Protein AF-A0A972I3Z5-F1 (afdb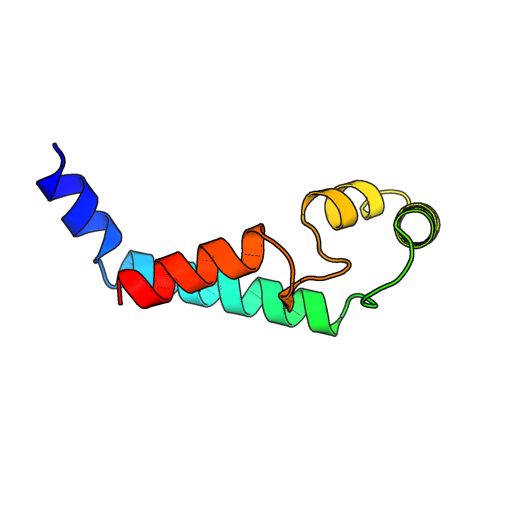_monomer)

Mean predicted aligned error: 4.25 Å

Structure (mmCIF, N/CA/C/O backbone):
data_AF-A0A972I3Z5-F1
#
_entry.id   AF-A0A972I3Z5-F1
#
loop_
_atom_site.group_PDB
_atom_site.id
_atom_site.type_symbol
_atom_site.label_atom_id
_atom_site.label_alt_id
_atom_site.label_comp_id
_atom_site.label_asym_id
_atom_site.label_entity_id
_atom_site.label_seq_id
_atom_site.pdbx_PDB_ins_code
_atom_site.Cartn_x
_atom_site.Cartn_y
_atom_site.Cartn_z
_atom_site.occupancy
_atom_site.B_iso_or_equiv
_atom_site.auth_seq_id
_atom_site.auth_comp_id
_atom_site.auth_asym_id
_atom_site.auth_atom_id
_atom_site.pdbx_PDB_model_num
ATOM 1 N N . MET A 1 1 ? 1.758 7.298 28.470 1.00 63.62 1 MET A N 1
ATOM 2 C CA . MET A 1 1 ? 1.997 7.577 27.034 1.00 63.62 1 MET A CA 1
ATOM 3 C C . MET A 1 1 ? 1.420 6.480 26.138 1.00 63.62 1 MET A C 1
ATOM 5 O O . MET A 1 1 ? 0.591 6.800 25.298 1.00 63.62 1 MET A O 1
ATOM 9 N N . ILE A 1 2 ? 1.739 5.204 26.398 1.00 74.62 2 ILE A N 1
ATOM 10 C CA . ILE A 1 2 ? 1.260 4.023 25.643 1.00 74.62 2 ILE A CA 1
ATOM 11 C C . ILE A 1 2 ? -0.265 4.012 25.456 1.00 74.62 2 ILE A C 1
ATOM 13 O O . ILE A 1 2 ? -0.742 3.922 24.335 1.00 74.62 2 ILE A O 1
ATOM 17 N N . ARG A 1 3 ? -1.033 4.238 26.528 1.00 75.56 3 ARG A N 1
ATOM 18 C CA . ARG A 1 3 ? -2.506 4.207 26.492 1.00 75.56 3 ARG A CA 1
ATOM 19 C C . ARG A 1 3 ? -3.147 5.270 25.578 1.00 75.56 3 ARG A C 1
ATOM 21 O O . ARG A 1 3 ? -4.210 5.042 25.023 1.00 75.56 3 ARG A O 1
ATOM 28 N N . LYS A 1 4 ? -2.513 6.440 25.405 1.00 79.31 4 LYS A N 1
ATOM 29 C CA . LYS A 1 4 ? -3.002 7.477 24.471 1.00 79.31 4 LYS A CA 1
ATOM 30 C C . LYS A 1 4 ? -2.697 7.102 23.018 1.00 79.31 4 LYS A C 1
ATOM 32 O O . LYS A 1 4 ? -3.517 7.352 22.145 1.00 79.31 4 LYS A O 1
ATOM 37 N N . PHE A 1 5 ? -1.537 6.490 22.785 1.00 78.75 5 PHE A N 1
ATOM 38 C CA . PHE A 1 5 ? -1.115 6.022 21.468 1.00 78.75 5 PHE A CA 1
ATOM 39 C C . PHE A 1 5 ? -1.973 4.847 20.983 1.00 78.75 5 PHE A C 1
ATOM 41 O O . PHE A 1 5 ? -2.461 4.877 19.859 1.00 78.75 5 PHE A O 1
ATOM 48 N N . THR A 1 6 ? -2.258 3.874 21.853 1.00 77.88 6 THR A N 1
ATOM 49 C CA . THR A 1 6 ? -3.169 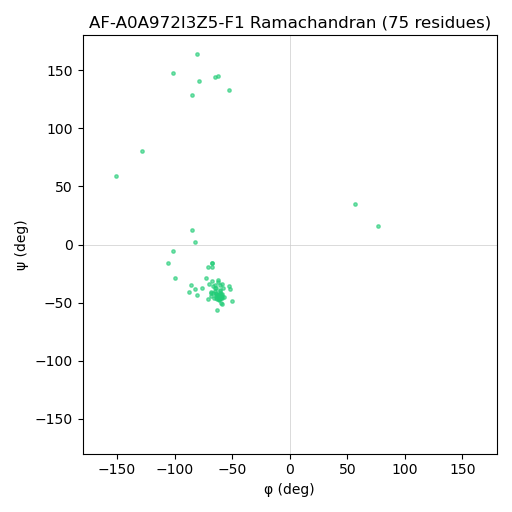2.764 21.534 1.00 77.88 6 THR A CA 1
ATOM 50 C C . THR A 1 6 ? -4.579 3.260 21.238 1.00 77.88 6 THR A C 1
ATOM 52 O O . THR A 1 6 ? -5.148 2.850 20.239 1.00 77.88 6 THR A O 1
ATOM 55 N N . ASN A 1 7 ? -5.108 4.208 22.025 1.00 81.00 7 ASN A N 1
ATOM 56 C CA . ASN A 1 7 ? -6.437 4.782 21.776 1.00 81.00 7 ASN A CA 1
ATOM 57 C C . ASN A 1 7 ? -6.528 5.521 20.431 1.00 81.00 7 ASN A C 1
ATOM 59 O O . ASN A 1 7 ? -7.595 5.562 19.823 1.00 81.00 7 ASN A O 1
ATOM 63 N N . PHE A 1 8 ? -5.431 6.136 19.977 1.00 81.44 8 PHE A N 1
ATOM 64 C CA . PHE A 1 8 ? -5.367 6.753 18.654 1.00 81.44 8 PHE A CA 1
ATOM 65 C C . PHE A 1 8 ? -5.350 5.695 17.546 1.00 81.44 8 PHE A C 1
ATOM 67 O O . PHE A 1 8 ? -6.122 5.804 16.592 1.00 81.44 8 PHE A O 1
ATOM 74 N N . LEU A 1 9 ? -4.513 4.665 17.696 1.00 79.94 9 LEU A N 1
ATOM 75 C CA . LEU A 1 9 ? -4.421 3.558 16.749 1.00 79.94 9 LEU A CA 1
ATOM 76 C C . LEU A 1 9 ? -5.752 2.806 16.616 1.00 79.94 9 LEU A C 1
ATOM 78 O O . LEU A 1 9 ? -6.160 2.516 15.507 1.00 79.94 9 LEU A O 1
ATOM 82 N N . THR A 1 10 ? -6.494 2.582 17.697 1.00 82.00 10 THR A N 1
ATOM 83 C CA . THR A 1 10 ? -7.811 1.914 17.653 1.00 82.00 10 THR A CA 1
ATOM 84 C C . THR A 1 10 ? -8.971 2.867 17.342 1.00 82.00 10 THR A C 1
ATOM 86 O O . THR A 1 10 ? -10.134 2.531 17.557 1.00 82.00 10 THR A O 1
ATOM 89 N N . SER A 1 11 ? -8.700 4.099 16.900 1.00 90.31 11 SER A N 1
ATOM 90 C CA . SER A 1 11 ? -9.764 5.055 16.585 1.00 90.31 11 SER A CA 1
ATOM 91 C C . SER A 1 11 ? -10.383 4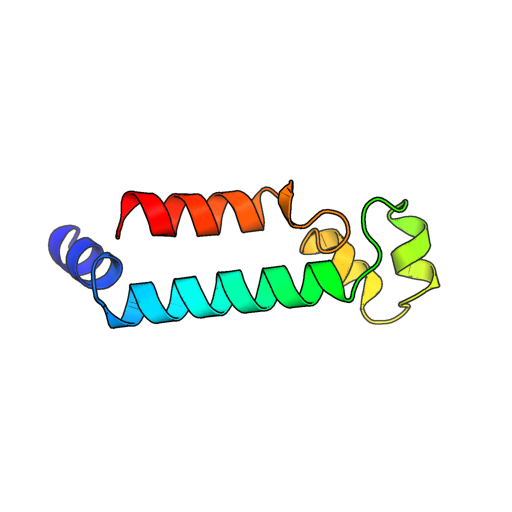.767 15.218 1.00 90.31 11 SER A C 1
ATOM 93 O O . SER A 1 11 ? -9.672 4.512 14.249 1.00 90.31 11 SER A O 1
ATOM 95 N N . LEU A 1 12 ? -11.707 4.911 15.095 1.00 89.38 12 LEU A N 1
ATOM 96 C CA . LEU A 1 12 ? -12.411 4.743 13.814 1.00 89.38 12 LEU A CA 1
ATOM 97 C C . LEU A 1 12 ? -11.780 5.583 12.690 1.00 89.38 12 LEU A C 1
ATOM 99 O O . LEU A 1 12 ? -11.645 5.122 11.561 1.00 89.38 12 LEU A O 1
ATOM 103 N N . ARG A 1 13 ? -11.335 6.806 13.009 1.00 90.94 13 ARG A N 1
ATOM 104 C CA . ARG A 1 13 ? -10.662 7.693 12.052 1.00 90.94 13 ARG A CA 1
ATOM 105 C C . ARG A 1 13 ? -9.380 7.069 11.496 1.00 90.94 13 ARG A C 1
ATOM 107 O O . ARG A 1 13 ? -9.138 7.174 10.298 1.00 90.94 13 ARG A O 1
ATOM 114 N N . PHE A 1 14 ? -8.570 6.438 12.345 1.00 92.62 14 PHE A N 1
ATOM 115 C CA . PHE A 1 14 ? -7.347 5.765 11.911 1.00 92.62 14 PHE A CA 1
ATOM 116 C C . PHE A 1 14 ? -7.653 4.526 11.062 1.00 92.62 14 PHE A C 1
ATOM 118 O O . PHE A 1 14 ? -7.039 4.352 10.012 1.00 92.62 14 PHE A O 1
ATOM 125 N N . GLY A 1 15 ? -8.658 3.734 11.446 1.00 94.06 15 GLY A N 1
ATOM 126 C CA . GLY A 1 15 ? -9.116 2.586 10.657 1.00 94.06 15 GLY A CA 1
ATOM 127 C C . GLY A 1 15 ? -9.570 2.984 9.252 1.00 94.06 15 GLY A C 1
ATOM 128 O O . GLY A 1 15 ? -9.129 2.394 8.270 1.00 94.06 15 GLY A O 1
ATOM 129 N N . VAL A 1 16 ? -10.364 4.054 9.130 1.00 95.44 16 VAL A N 1
ATOM 130 C CA . VAL A 1 16 ? -10.781 4.592 7.822 1.00 95.44 16 VAL A CA 1
ATOM 131 C C . VAL A 1 16 ? -9.577 5.043 6.988 1.00 95.44 16 VAL A C 1
ATOM 133 O O . VAL A 1 16 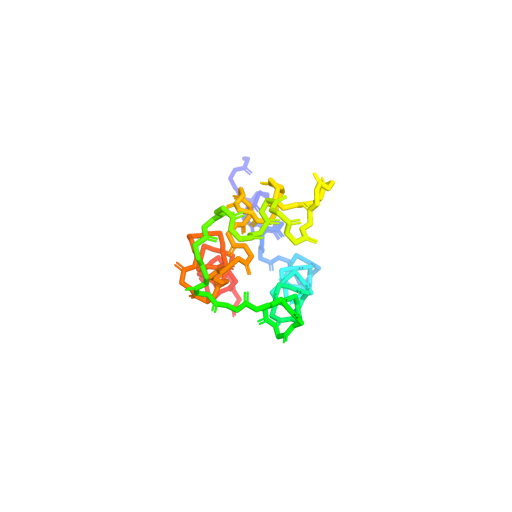? -9.526 4.758 5.795 1.00 95.44 16 VAL A O 1
ATOM 136 N N . ILE A 1 17 ? -8.585 5.705 7.595 1.00 95.31 17 ILE A N 1
ATOM 137 C CA . ILE A 1 17 ? -7.358 6.107 6.886 1.00 95.31 17 ILE A CA 1
ATOM 138 C C . ILE A 1 17 ? -6.603 4.879 6.362 1.00 95.31 17 ILE A C 1
ATOM 140 O O . ILE A 1 17 ? -6.234 4.855 5.189 1.00 95.31 17 ILE A O 1
ATOM 144 N N . LEU A 1 18 ? -6.402 3.850 7.191 1.00 95.38 18 LEU A N 1
ATOM 145 C CA . LEU A 1 18 ? -5.749 2.608 6.765 1.00 95.38 18 LEU A CA 1
ATOM 146 C C . LEU A 1 18 ? -6.507 1.929 5.625 1.00 95.38 18 LEU A C 1
ATOM 148 O O . LEU A 1 18 ? -5.895 1.540 4.632 1.00 95.38 18 LEU A O 1
ATOM 152 N N . PHE A 1 19 ? -7.831 1.838 5.733 1.00 96.56 19 PHE A N 1
ATOM 153 C CA . PHE A 1 19 ? -8.674 1.259 4.693 1.00 96.56 19 PHE A CA 1
ATOM 154 C C . PHE A 1 19 ? -8.521 1.998 3.355 1.00 96.56 19 PHE A C 1
ATOM 156 O O . PHE A 1 19 ? -8.334 1.366 2.317 1.00 96.56 19 PHE A O 1
ATOM 163 N N . LEU A 1 20 ? -8.512 3.335 3.372 1.00 97.50 20 LEU A N 1
ATOM 164 C CA . LEU A 1 20 ? -8.287 4.142 2.168 1.00 97.50 20 LEU A CA 1
ATOM 165 C C . LEU A 1 20 ? -6.885 3.936 1.574 1.00 97.50 20 LEU A C 1
ATOM 167 O O . LEU A 1 20 ? -6.740 3.898 0.350 1.00 97.50 20 LEU A O 1
ATOM 171 N N . ILE A 1 21 ? -5.858 3.768 2.413 1.00 96.12 21 ILE A N 1
ATOM 172 C CA . ILE A 1 21 ? -4.495 3.460 1.955 1.00 96.12 21 ILE A CA 1
ATOM 173 C C . ILE A 1 21 ? -4.461 2.089 1.265 1.00 96.12 21 ILE A C 1
ATOM 175 O O . ILE A 1 21 ? -3.920 1.980 0.165 1.00 96.12 21 ILE A O 1
ATOM 179 N N . ILE A 1 22 ? -5.077 1.064 1.865 1.00 96.50 22 ILE A N 1
ATOM 180 C CA . ILE A 1 22 ? -5.170 -0.290 1.293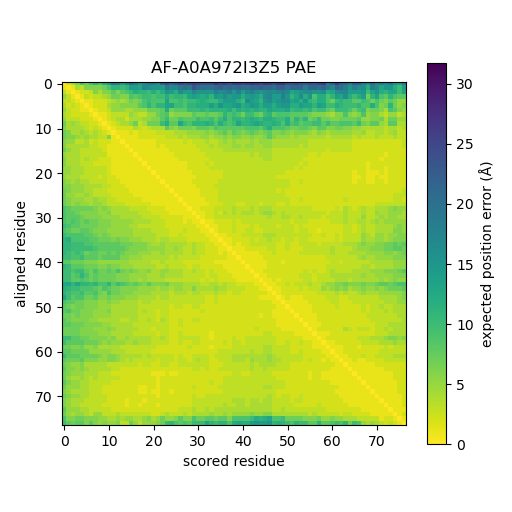 1.00 96.50 22 ILE A CA 1
ATOM 181 C C . ILE A 1 22 ? -5.911 -0.257 -0.048 1.00 96.50 22 ILE A C 1
ATOM 183 O O . ILE A 1 22 ? -5.438 -0.835 -1.031 1.00 96.50 22 ILE A O 1
ATOM 187 N N . ALA A 1 23 ? -7.042 0.451 -0.113 1.00 97.25 23 ALA A N 1
ATOM 188 C CA . ALA A 1 23 ? -7.821 0.605 -1.337 1.00 97.25 23 ALA A CA 1
ATOM 189 C C . ALA A 1 23 ? -7.000 1.289 -2.441 1.00 97.25 23 ALA A C 1
ATOM 191 O O . ALA A 1 23 ? -6.941 0.795 -3.565 1.00 97.25 23 ALA A O 1
ATOM 192 N N . THR A 1 24 ? -6.295 2.373 -2.107 1.00 96.38 24 THR A N 1
ATOM 193 C CA . THR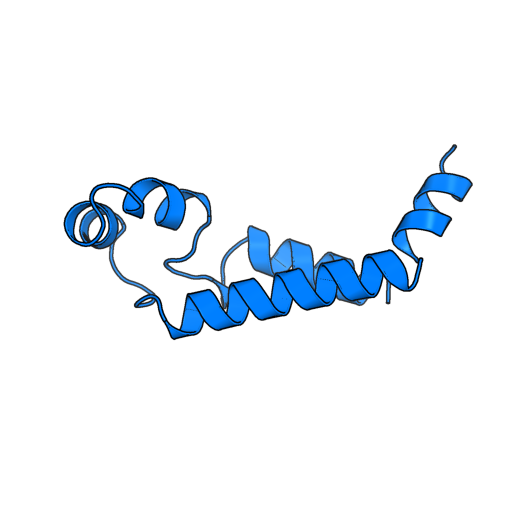 A 1 24 ? -5.427 3.091 -3.053 1.00 96.38 24 THR A CA 1
ATOM 194 C C . THR A 1 24 ? -4.307 2.193 -3.580 1.00 96.38 24 THR A C 1
ATOM 196 O O . THR A 1 24 ? -4.112 2.118 -4.791 1.00 96.38 24 THR A O 1
ATOM 199 N N . TYR A 1 25 ? -3.610 1.457 -2.706 1.00 95.06 25 TYR A N 1
ATOM 200 C CA . TYR A 1 25 ? -2.586 0.491 -3.126 1.00 95.06 25 TYR A CA 1
ATOM 201 C C . TYR A 1 25 ? -3.161 -0.585 -4.057 1.00 95.06 25 TYR A C 1
ATOM 203 O O . TYR A 1 25 ? -2.554 -0.908 -5.073 1.00 95.06 25 TYR A O 1
ATOM 211 N N . SER A 1 26 ? -4.350 -1.106 -3.749 1.00 94.88 26 SER A N 1
ATOM 212 C CA . SER A 1 26 ? -5.004 -2.142 -4.561 1.00 94.88 26 SER A CA 1
ATOM 213 C C . SER A 1 26 ? -5.375 -1.628 -5.959 1.00 94.88 26 SER A C 1
ATOM 215 O O . SER A 1 26 ? -5.169 -2.321 -6.958 1.00 94.88 26 SER A O 1
ATOM 217 N N . ILE A 1 27 ? -5.854 -0.382 -6.054 1.00 95.94 27 ILE A N 1
ATOM 218 C CA . ILE A 1 27 ? -6.128 0.283 -7.336 1.00 95.94 27 ILE A CA 1
ATOM 219 C C . ILE A 1 27 ? -4.832 0.446 -8.139 1.00 95.94 27 ILE A C 1
ATOM 221 O O . ILE A 1 27 ? -4.798 0.084 -9.314 1.00 95.94 27 ILE A O 1
ATOM 225 N N . ILE A 1 28 ? -3.748 0.921 -7.511 1.00 93.94 28 ILE A N 1
ATOM 226 C CA . ILE A 1 28 ? -2.439 1.053 -8.174 1.00 93.94 28 ILE A CA 1
ATOM 227 C C . ILE A 1 28 ? -1.985 -0.301 -8.731 1.00 93.94 28 ILE A C 1
ATOM 229 O O . ILE A 1 28 ? -1.587 -0.371 -9.889 1.00 93.94 28 ILE A O 1
ATOM 233 N N . GLY A 1 29 ? -2.116 -1.382 -7.960 1.00 88.62 29 GLY A N 1
ATOM 234 C CA . GLY A 1 29 ? -1.704 -2.730 -8.377 1.00 88.62 29 GLY A CA 1
ATOM 235 C C . GLY A 1 29 ? -2.539 -3.322 -9.507 1.00 88.62 29 GLY A C 1
ATOM 236 O O . GLY A 1 29 ? -2.121 -4.284 -10.141 1.00 88.62 29 GLY A O 1
ATOM 237 N N . THR A 1 30 ? -3.708 -2.739 -9.765 1.00 90.69 30 THR A N 1
ATOM 238 C CA . THR A 1 30 ? -4.568 -3.100 -10.896 1.00 90.69 30 THR A CA 1
ATOM 239 C C . THR A 1 30 ? -4.170 -2.341 -12.165 1.00 90.69 30 THR A C 1
ATOM 241 O O . THR A 1 30 ? -4.267 -2.880 -13.263 1.00 90.69 30 THR A O 1
ATOM 244 N N . ILE A 1 31 ? -3.717 -1.091 -12.025 1.00 92.19 31 ILE A N 1
ATOM 245 C CA . ILE A 1 31 ? -3.322 -0.228 -13.150 1.00 92.19 31 ILE A CA 1
ATOM 246 C C . ILE A 1 31 ? -1.887 -0.530 -13.602 1.00 92.19 31 ILE A C 1
ATOM 248 O O . ILE A 1 31 ? -1.579 -0.486 -14.792 1.00 92.19 31 ILE A O 1
ATOM 252 N N . VAL A 1 32 ? -0.995 -0.806 -12.652 1.00 91.31 32 VAL A N 1
ATOM 253 C CA . VAL A 1 32 ? 0.428 -1.043 -12.897 1.00 91.31 32 VAL A CA 1
ATOM 254 C C . VAL A 1 32 ? 0.649 -2.509 -13.278 1.00 91.31 32 VAL A C 1
ATOM 256 O O . VAL A 1 32 ? 0.236 -3.385 -12.513 1.00 91.31 32 VAL A O 1
ATOM 259 N N . PRO A 1 33 ? 1.344 -2.809 -14.396 1.00 92.19 33 PRO A N 1
ATOM 260 C CA . PRO A 1 33 ? 1.740 -4.177 -14.725 1.00 92.19 33 PRO A CA 1
ATOM 261 C C . PRO A 1 33 ? 2.477 -4.819 -13.548 1.00 92.19 33 PRO A C 1
ATOM 263 O O . PRO A 1 33 ? 3.364 -4.185 -12.984 1.00 92.19 33 PRO A O 1
ATOM 266 N N . GLN A 1 34 ? 2.127 -6.045 -13.167 1.00 93.56 34 GLN A N 1
ATOM 267 C CA . GLN A 1 34 ? 2.727 -6.733 -12.017 1.00 93.56 34 GLN A CA 1
ATOM 268 C C . GLN A 1 34 ? 3.771 -7.764 -12.468 1.00 93.56 34 GLN A C 1
ATOM 270 O O . GLN A 1 34 ? 3.608 -8.408 -13.503 1.00 93.56 34 GLN A O 1
ATOM 275 N N . GLY A 1 35 ? 4.815 -7.961 -11.663 1.00 92.44 35 GLY A N 1
ATOM 276 C CA . GLY A 1 35 ? 5.788 -9.045 -11.812 1.00 92.44 35 GLY A CA 1
ATOM 277 C C . GLY A 1 35 ? 6.822 -8.863 -12.925 1.00 92.44 35 GLY A C 1
ATOM 278 O O . GLY A 1 35 ? 7.469 -9.840 -13.300 1.00 92.44 35 GLY A O 1
ATOM 279 N N . LEU A 1 36 ? 6.991 -7.652 -13.467 1.00 92.88 36 LEU A N 1
ATOM 280 C CA . LEU A 1 36 ? 8.067 -7.374 -14.423 1.00 92.88 36 LEU A CA 1
ATOM 281 C C . LEU A 1 36 ? 9.398 -7.140 -13.695 1.00 92.88 36 LEU A C 1
ATOM 283 O O . LEU A 1 36 ? 9.442 -6.867 -12.497 1.00 92.88 36 LEU A O 1
ATOM 287 N N . ALA A 1 37 ? 10.505 -7.208 -14.433 1.00 93.25 37 ALA A N 1
ATOM 288 C CA . ALA A 1 37 ? 11.807 -6.820 -13.902 1.00 93.25 37 ALA A CA 1
ATOM 289 C C . ALA A 1 37 ? 11.845 -5.313 -13.582 1.00 93.25 37 ALA A C 1
ATOM 291 O O . ALA A 1 37 ? 11.305 -4.500 -14.333 1.00 93.25 37 ALA A O 1
ATOM 292 N N . SER A 1 38 ? 12.549 -4.916 -12.517 1.00 91.06 38 SER A N 1
ATOM 293 C CA . SER A 1 38 ? 12.671 -3.511 -12.088 1.00 91.06 38 SER A CA 1
ATOM 294 C C . SER A 1 38 ? 13.133 -2.570 -13.210 1.00 91.06 38 SER A C 1
ATOM 296 O O . SER A 1 38 ? 12.661 -1.440 -13.320 1.00 91.06 38 SER A O 1
ATOM 298 N N . GLU A 1 39 ? 14.017 -3.052 -14.084 1.00 93.25 39 GLU A N 1
ATOM 299 C CA . GLU A 1 39 ? 14.539 -2.330 -15.251 1.00 93.25 39 GLU A CA 1
ATOM 300 C C . GLU A 1 39 ? 13.438 -1.931 -16.239 1.00 93.25 39 GLU A C 1
ATOM 302 O O . GLU A 1 39 ? 13.491 -0.849 -16.822 1.00 93.25 39 GLU A O 1
ATOM 307 N N . HIS A 1 40 ? 12.404 -2.763 -16.401 1.00 94.31 40 HIS A N 1
ATOM 308 C CA . HIS A 1 40 ? 11.264 -2.417 -17.243 1.00 94.31 40 HIS A CA 1
ATOM 309 C C . HIS A 1 40 ? 10.527 -1.198 -16.697 1.00 94.31 40 HIS A C 1
ATOM 311 O O . HIS A 1 40 ? 10.236 -0.291 -17.469 1.00 94.31 40 HIS A O 1
ATOM 317 N N . TYR A 1 41 ? 10.299 -1.104 -15.386 1.00 93.44 41 TYR A N 1
ATOM 318 C CA . TYR A 1 41 ? 9.635 0.067 -14.806 1.00 93.44 41 TYR A CA 1
ATOM 319 C C . TYR A 1 41 ? 10.476 1.337 -14.925 1.00 93.44 41 TYR A C 1
ATOM 321 O O . TYR A 1 41 ? 9.918 2.405 -15.153 1.00 93.44 41 TYR A O 1
ATOM 329 N N . LEU A 1 42 ? 11.804 1.237 -14.816 1.00 93.75 42 LEU A N 1
ATOM 330 C CA . LEU A 1 42 ? 12.699 2.381 -15.019 1.00 93.75 42 LEU A CA 1
ATOM 331 C C . LEU A 1 42 ? 12.661 2.897 -16.465 1.00 93.75 42 LEU A C 1
ATOM 333 O O . LEU A 1 42 ? 12.734 4.104 -16.678 1.00 93.75 42 LEU A O 1
ATOM 337 N N . ASN A 1 43 ? 12.491 1.999 -17.439 1.00 94.06 43 ASN A N 1
ATOM 338 C CA . ASN A 1 43 ? 12.393 2.353 -18.856 1.00 94.06 43 ASN A CA 1
ATOM 339 C C . ASN A 1 43 ? 10.991 2.853 -19.251 1.00 94.06 43 ASN A C 1
ATOM 341 O O . ASN A 1 43 ? 10.873 3.847 -19.963 1.00 94.06 43 ASN A O 1
ATOM 345 N N . LEU A 1 44 ? 9.929 2.186 -18.783 1.00 92.94 44 LEU A N 1
ATOM 346 C CA . LEU A 1 44 ? 8.528 2.550 -19.045 1.00 92.94 44 LEU A CA 1
ATOM 347 C C . LEU A 1 44 ? 8.120 3.842 -18.330 1.00 92.94 44 LEU A C 1
ATOM 349 O O . LEU A 1 44 ? 7.323 4.616 -18.856 1.00 92.94 44 LEU A O 1
ATOM 353 N N . TYR A 1 45 ? 8.676 4.086 -17.142 1.00 92.44 45 TYR A N 1
ATOM 354 C CA . TYR A 1 45 ? 8.357 5.240 -16.310 1.00 92.44 45 TYR A CA 1
ATOM 355 C C . TYR A 1 45 ? 9.647 5.967 -15.899 1.00 92.44 45 TYR A C 1
ATOM 357 O O . TYR A 1 45 ? 10.098 5.823 -14.764 1.00 92.44 45 TYR A O 1
ATOM 365 N N . PRO A 1 46 ? 10.235 6.813 -16.763 1.00 90.75 46 PRO A N 1
ATOM 366 C CA . PRO A 1 46 ? 11.520 7.460 -16.478 1.00 90.75 46 PRO A CA 1
ATOM 367 C C . PRO A 1 46 ? 11.511 8.313 -15.201 1.00 90.75 46 PRO A C 1
ATOM 369 O O . PRO A 1 46 ? 12.497 8.383 -14.472 1.00 90.75 46 PRO A O 1
ATOM 372 N N . THR A 1 47 ? 10.377 8.953 -14.903 1.00 93.12 47 THR A N 1
ATOM 373 C CA . THR A 1 47 ? 10.218 9.814 -13.721 1.00 93.12 47 THR A CA 1
ATOM 374 C C . THR A 1 47 ? 9.777 9.033 -12.483 1.00 93.12 47 THR A C 1
ATOM 376 O O . THR A 1 47 ? 10.260 9.290 -11.382 1.00 93.12 47 THR A O 1
ATOM 379 N N . PHE A 1 48 ? 8.859 8.075 -12.646 1.00 90.75 48 PHE A N 1
ATOM 380 C CA . PHE A 1 48 ? 8.183 7.409 -11.524 1.00 90.75 48 PHE A CA 1
ATOM 381 C C . PHE A 1 48 ? 8.661 5.981 -11.261 1.00 90.75 48 PHE A C 1
ATOM 383 O O . PHE A 1 48 ? 8.443 5.473 -10.168 1.00 90.75 48 PHE A O 1
ATOM 390 N N . GLY A 1 49 ? 9.358 5.343 -12.199 1.00 92.56 49 GLY A N 1
ATOM 391 C CA . GLY A 1 49 ? 9.754 3.937 -12.124 1.00 92.56 49 GLY A CA 1
ATOM 392 C C . GLY A 1 49 ? 10.587 3.630 -10.889 1.00 92.56 49 GLY A C 1
ATOM 393 O O . GLY A 1 49 ? 10.373 2.621 -10.224 1.00 92.56 49 GLY A O 1
ATOM 394 N N . ARG A 1 50 ? 11.466 4.558 -10.491 1.00 93.88 50 ARG A N 1
ATOM 395 C CA . ARG A 1 50 ? 12.245 4.414 -9.256 1.00 93.88 50 ARG A CA 1
ATOM 396 C C . ARG A 1 50 ? 11.354 4.410 -8.012 1.00 93.88 50 ARG A C 1
ATOM 398 O O . ARG A 1 50 ? 11.578 3.609 -7.113 1.00 93.88 50 ARG A O 1
ATOM 405 N N . ILE A 1 51 ? 10.342 5.277 -7.970 1.00 93.75 51 ILE A N 1
ATOM 406 C CA . ILE A 1 51 ? 9.361 5.329 -6.876 1.00 93.75 51 ILE A CA 1
ATOM 407 C C . ILE A 1 51 ? 8.520 4.050 -6.870 1.00 93.75 51 ILE A C 1
ATOM 409 O O . ILE A 1 51 ? 8.299 3.486 -5.804 1.00 93.75 51 ILE A O 1
ATOM 413 N N . MET A 1 52 ? 8.109 3.564 -8.043 1.00 93.12 52 MET A N 1
ATOM 414 C CA . MET A 1 52 ? 7.327 2.334 -8.179 1.00 93.12 52 MET A CA 1
ATOM 415 C C . MET A 1 52 ? 8.076 1.131 -7.606 1.00 93.12 52 MET A C 1
ATOM 417 O O . MET A 1 52 ? 7.504 0.403 -6.807 1.00 93.12 52 MET A O 1
ATOM 421 N N . VAL A 1 53 ? 9.362 0.976 -7.929 1.00 92.81 53 VAL A N 1
ATOM 422 C CA . VAL A 1 53 ? 10.189 -0.123 -7.405 1.00 92.81 53 VAL A CA 1
ATOM 423 C C . VAL A 1 53 ? 10.438 0.025 -5.896 1.00 92.81 53 VAL A C 1
ATOM 425 O O . VAL A 1 53 ? 10.350 -0.952 -5.159 1.00 92.81 53 VAL A O 1
ATOM 428 N N . ILE A 1 54 ? 10.704 1.241 -5.395 1.00 94.00 54 ILE A N 1
ATOM 429 C CA . ILE A 1 54 ? 10.914 1.484 -3.951 1.00 94.00 54 ILE A CA 1
ATOM 430 C C . ILE A 1 54 ? 9.648 1.176 -3.142 1.00 94.00 54 ILE A C 1
ATOM 432 O O . ILE A 1 54 ? 9.727 0.577 -2.071 1.00 94.00 54 ILE A O 1
ATOM 436 N N . LEU A 1 55 ? 8.484 1.584 -3.650 1.00 93.88 55 LEU A N 1
ATOM 437 C CA . LEU A 1 55 ? 7.186 1.322 -3.026 1.00 93.88 55 LEU A CA 1
ATOM 438 C C . LEU A 1 55 ? 6.636 -0.075 -3.351 1.00 93.88 55 LEU A C 1
ATOM 440 O O . LEU A 1 55 ? 5.545 -0.417 -2.897 1.00 93.88 55 LEU A O 1
ATOM 444 N N . GLN A 1 56 ? 7.391 -0.884 -4.100 1.00 94.00 56 GLN A N 1
ATOM 445 C CA . GLN A 1 56 ? 7.036 -2.243 -4.509 1.00 94.00 56 GLN A CA 1
ATOM 446 C C . GLN A 1 56 ? 5.698 -2.324 -5.268 1.00 94.00 56 GLN A C 1
ATOM 448 O O . GLN A 1 56 ? 4.931 -3.280 -5.124 1.00 94.00 56 GLN A O 1
ATOM 453 N N . PHE A 1 57 ? 5.398 -1.301 -6.072 1.00 94.31 57 PHE A N 1
ATOM 454 C CA . PHE A 1 57 ? 4.207 -1.245 -6.923 1.00 94.31 57 PHE A CA 1
ATOM 455 C C . PHE A 1 57 ? 4.233 -2.265 -8.064 1.00 94.31 57 PHE A C 1
ATOM 457 O O . PHE A 1 57 ? 3.190 -2.557 -8.643 1.0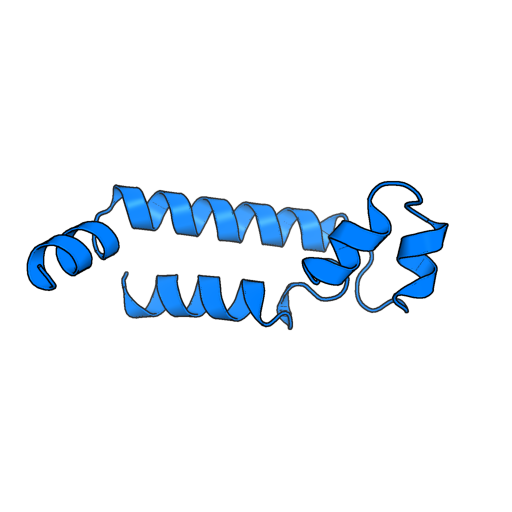0 94.31 57 PHE A O 1
ATOM 464 N N . ASP A 1 58 ? 5.402 -2.826 -8.362 1.00 91.31 58 ASP A N 1
ATOM 465 C CA . ASP A 1 58 ? 5.604 -3.946 -9.277 1.00 91.31 58 ASP A CA 1
ATOM 466 C C . ASP A 1 58 ? 5.085 -5.284 -8.723 1.00 91.31 58 ASP A C 1
ATOM 468 O O . ASP A 1 58 ? 4.843 -6.209 -9.496 1.00 91.31 58 ASP A O 1
ATOM 472 N N . ASN A 1 59 ? 4.893 -5.407 -7.405 1.00 93.12 59 ASN A N 1
ATOM 473 C CA . ASN A 1 59 ? 4.438 -6.645 -6.769 1.00 93.12 59 ASN A CA 1
ATOM 474 C C . ASN A 1 59 ? 3.639 -6.363 -5.486 1.00 93.12 59 ASN A C 1
ATOM 476 O O . ASN A 1 59 ? 4.004 -6.794 -4.387 1.00 93.12 59 ASN A O 1
ATOM 480 N N . ILE A 1 60 ? 2.538 -5.617 -5.611 1.00 94.06 60 ILE A N 1
ATOM 481 C CA . ILE A 1 60 ? 1.852 -5.004 -4.461 1.00 94.06 60 ILE A CA 1
ATOM 482 C C . ILE A 1 60 ? 1.383 -6.029 -3.436 1.00 94.06 60 ILE A C 1
ATOM 484 O O . ILE A 1 60 ? 1.702 -5.896 -2.256 1.00 94.06 60 ILE A O 1
ATOM 488 N N . TYR A 1 61 ? 0.673 -7.074 -3.857 1.00 91.06 61 TYR A N 1
ATOM 489 C CA . TYR A 1 61 ? 0.078 -8.043 -2.928 1.00 91.06 61 TYR A CA 1
ATOM 490 C C . TYR A 1 61 ? 1.122 -8.895 -2.185 1.00 91.06 61 TYR A C 1
ATOM 492 O O . TYR A 1 61 ? 0.846 -9.436 -1.110 1.00 91.06 61 TYR A O 1
ATOM 500 N N . ASN A 1 62 ? 2.349 -8.977 -2.711 1.00 93.00 62 ASN A N 1
ATOM 501 C CA . ASN A 1 62 ? 3.467 -9.620 -2.025 1.00 93.00 62 ASN A CA 1
ATOM 502 C C . ASN A 1 62 ? 4.437 -8.641 -1.359 1.00 93.00 62 ASN A C 1
ATOM 504 O O . ASN A 1 62 ? 5.333 -9.088 -0.641 1.00 93.00 62 ASN A O 1
ATOM 508 N N . SER A 1 63 ? 4.256 -7.335 -1.557 1.00 94.81 63 SER A N 1
ATOM 509 C CA . SER A 1 63 ? 5.113 -6.311 -0.973 1.00 94.81 63 SER A CA 1
ATOM 510 C C . SER A 1 63 ? 5.057 -6.341 0.551 1.00 94.81 63 SER A C 1
ATOM 512 O O . SER A 1 63 ? 4.009 -6.582 1.164 1.00 94.81 63 SER A O 1
ATOM 514 N N . ILE A 1 64 ? 6.195 -6.054 1.184 1.00 95.12 64 ILE A N 1
ATOM 515 C CA . ILE A 1 64 ? 6.244 -5.980 2.643 1.00 95.12 64 ILE A CA 1
ATOM 516 C C . ILE A 1 64 ? 5.431 -4.789 3.145 1.00 95.12 64 ILE A C 1
ATOM 518 O O . ILE A 1 64 ? 4.807 -4.877 4.199 1.00 95.12 64 ILE A O 1
ATOM 522 N N . ILE A 1 65 ? 5.377 -3.711 2.358 1.00 95.00 65 ILE A N 1
ATOM 523 C CA . ILE A 1 65 ? 4.624 -2.497 2.671 1.00 95.00 65 ILE A CA 1
ATOM 524 C C . ILE A 1 65 ? 3.128 -2.812 2.749 1.00 95.00 65 ILE A C 1
ATOM 526 O O . ILE A 1 65 ? 2.516 -2.602 3.796 1.00 95.00 65 ILE A O 1
ATOM 530 N N . PHE A 1 66 ? 2.548 -3.382 1.688 1.00 95.56 66 PHE A N 1
ATOM 531 C CA . PHE A 1 66 ? 1.120 -3.702 1.654 1.00 95.56 66 PHE A CA 1
ATOM 532 C C . PHE A 1 66 ? 0.738 -4.703 2.745 1.00 95.56 66 PHE A C 1
ATOM 534 O O . PHE A 1 66 ? -0.203 -4.466 3.501 1.00 95.56 66 PHE A O 1
ATOM 541 N N . ARG A 1 67 ? 1.510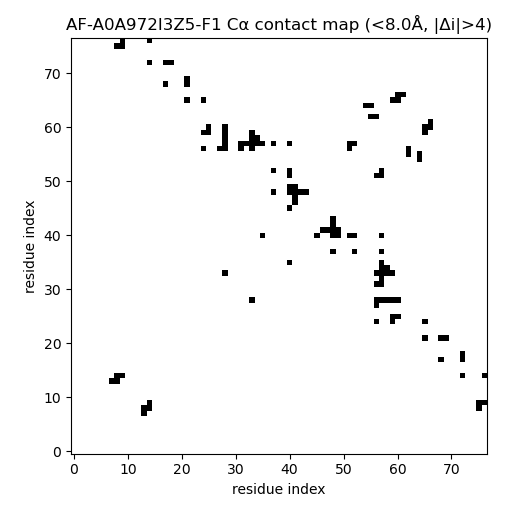 -5.788 2.889 1.00 96.19 67 ARG A N 1
ATOM 542 C CA . ARG A 1 67 ? 1.259 -6.808 3.916 1.00 96.19 67 ARG A CA 1
ATOM 543 C C . ARG A 1 67 ? 1.337 -6.238 5.328 1.00 96.19 67 ARG A C 1
ATOM 545 O O . ARG A 1 67 ? 0.516 -6.601 6.163 1.00 96.19 67 ARG A O 1
ATOM 552 N N . THR A 1 68 ? 2.275 -5.328 5.591 1.00 96.44 68 THR A N 1
ATOM 553 C CA . THR A 1 68 ? 2.389 -4.661 6.897 1.00 96.44 68 THR A CA 1
ATOM 554 C C . THR A 1 68 ? 1.172 -3.784 7.172 1.00 96.44 68 THR A C 1
ATOM 556 O O . THR A 1 68 ? 0.600 -3.870 8.252 1.00 96.44 68 THR A O 1
ATOM 559 N N . ILE A 1 69 ? 0.730 -2.981 6.199 1.00 95.19 69 ILE A N 1
ATOM 560 C CA . ILE A 1 69 ? -0.452 -2.115 6.352 1.00 95.19 69 ILE A CA 1
ATOM 561 C C . ILE A 1 69 ? -1.709 -2.956 6.614 1.00 95.19 69 ILE A C 1
ATOM 563 O O . ILE A 1 69 ? -2.472 -2.648 7.529 1.00 95.19 69 ILE A O 1
ATOM 567 N N . VAL A 1 70 ? -1.903 -4.041 5.859 1.00 96.50 70 VAL A N 1
ATOM 568 C CA . VAL A 1 70 ? -3.031 -4.967 6.044 1.00 96.50 70 VAL A CA 1
ATOM 569 C C . VAL A 1 70 ? -2.960 -5.661 7.405 1.00 96.50 70 VAL A C 1
ATOM 571 O O . VAL A 1 70 ? -3.965 -5.721 8.106 1.00 96.50 70 VAL A O 1
ATOM 574 N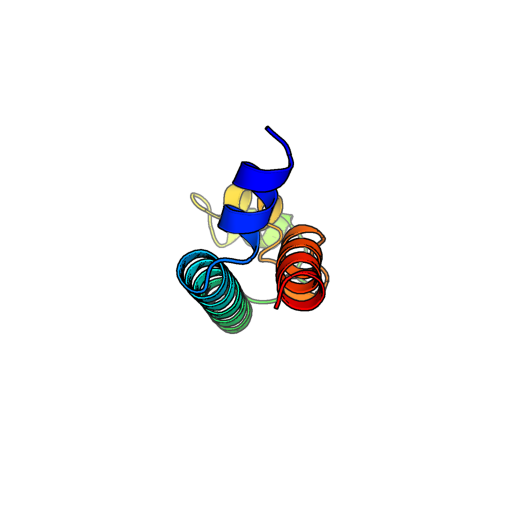 N . ALA A 1 71 ? -1.785 -6.140 7.819 1.00 96.38 71 ALA A N 1
ATOM 575 C CA . ALA A 1 71 ? -1.610 -6.762 9.129 1.00 96.38 71 ALA A CA 1
ATOM 576 C C . ALA A 1 71 ? -1.925 -5.783 10.269 1.00 96.38 71 ALA A C 1
ATOM 578 O O . ALA A 1 71 ? -2.625 -6.145 11.210 1.00 96.38 71 ALA A O 1
ATOM 579 N N . ILE A 1 72 ? -1.465 -4.531 10.166 1.00 94.19 72 ILE A N 1
ATOM 580 C CA . ILE A 1 72 ? -1.792 -3.468 11.125 1.00 94.19 72 ILE A CA 1
ATOM 581 C C . ILE A 1 72 ? -3.305 -3.243 11.175 1.00 94.19 72 ILE A C 1
ATOM 583 O O . ILE A 1 72 ? -3.857 -3.143 12.265 1.00 94.19 72 ILE A O 1
ATOM 587 N N . PHE A 1 73 ? -3.977 -3.184 10.023 1.00 94.81 73 PHE A N 1
ATOM 588 C CA . PHE A 1 73 ? -5.428 -3.015 9.972 1.00 94.81 73 PHE A CA 1
ATOM 589 C C . PHE A 1 73 ? -6.156 -4.161 10.689 1.00 94.81 73 PHE A C 1
ATOM 591 O O . PHE A 1 73 ? -6.941 -3.885 11.585 1.00 94.81 73 PHE A O 1
ATOM 598 N N . ILE A 1 74 ? -5.818 -5.417 10.374 1.00 94.31 74 ILE A N 1
ATOM 599 C CA . ILE A 1 74 ? -6.448 -6.622 10.950 1.00 94.31 74 ILE A CA 1
ATOM 600 C C . ILE A 1 74 ? -6.187 -6.769 12.457 1.00 94.31 74 ILE A C 1
ATOM 602 O O . ILE A 1 74 ? -7.035 -7.258 13.193 1.00 94.31 74 ILE A O 1
ATOM 606 N N . ILE A 1 75 ? -4.994 -6.410 12.938 1.00 91.75 75 ILE A N 1
ATOM 607 C CA . ILE A 1 75 ? -4.652 -6.553 14.365 1.00 91.75 75 ILE A CA 1
ATOM 608 C C . ILE A 1 75 ? -5.383 -5.509 15.220 1.00 91.75 75 ILE A C 1
ATOM 610 O O . ILE A 1 75 ? -5.617 -5.734 16.407 1.00 91.75 75 ILE A O 1
ATOM 614 N N . ILE A 1 76 ? -5.697 -4.351 14.640 1.00 87.75 76 ILE A N 1
ATOM 615 C CA . ILE A 1 76 ? -6.217 -3.195 15.374 1.00 87.75 76 ILE A CA 1
ATOM 616 C C . ILE A 1 76 ? -7.747 -3.070 15.255 1.00 87.75 76 ILE A C 1
ATOM 618 O O . ILE A 1 76 ? -8.359 -2.551 16.193 1.00 87.75 76 ILE A O 1
ATOM 622 N N . PHE A 1 77 ? -8.354 -3.532 14.153 1.00 81.31 77 PHE A N 1
ATOM 623 C CA . PHE A 1 77 ? -9.788 -3.421 13.841 1.00 81.31 77 PHE A CA 1
ATOM 624 C C . PHE A 1 77 ? -10.390 -4.766 13.441 1.00 81.31 77 PHE A C 1
ATOM 626 O O . PHE A 1 77 ? -11.523 -5.031 13.902 1.00 81.31 77 PHE A O 1
#

Foldseek 3Di:
DVVVVLCVLLDPVNLVVLVVVLVVLVVLLVVDAADDDLVVLCVVPVPCSVVCVVCVSNHRVPDPNSVVSVVSSVVRD

Sequence (77 aa):
MIRKFTNFLTSLRFGVILFLIIATYSIIGTIVPQGLASEHYLNLYPTFGRIMVILQFDNIYNSIIFRTIVAIFIIIF

Radius of gyration: 15.28 Å; Cα contacts (8 Å, |Δi|>4): 64; chains: 1; bounding box: 27×19×46 Å

pLDDT: mean 91.36, std 6.17, range [63.62, 97.5]

Solvent-accessible surface area (backbone atoms only — not comparable to full-atom values): 4369 Å² total; per-residue (Å²): 111,67,71,62,53,52,55,49,60,57,26,71,69,45,50,54,51,52,52,52,50,54,51,50,53,53,53,48,42,69,74,36,76,64,75,64,60,68,66,55,38,40,68,78,28,76,84,50,17,64,56,34,57,75,70,28,40,35,41,36,92,78,22,70,66,51,48,49,53,52,50,53,46,64,78,58,105

Secondary structure (DSSP, 8-state):
-HHHHHHHHTSHHHHHHHHHHHHHHHHHHHHSPPS--HHHHHHH-TTTHHHHHHTTTTSGGG-HHHHHHHHHHHHH-